Protein AF-F5VER0-F1 (afdb_monomer)

Nearest PDB structures (foldseek):
  5bv3-assembly2_C  TM=4.941E-01  e=6.975E+00  Saccharomyces cerevisiae S288C

Structure (mmCIF, N/CA/C/O backbone):
data_AF-F5VER0-F1
#
_entry.id   AF-F5VER0-F1
#
loop_
_atom_site.group_PDB
_atom_site.id
_atom_site.type_symbol
_atom_site.label_atom_id
_atom_site.label_alt_id
_atom_site.label_comp_id
_atom_site.label_asym_id
_atom_site.label_entity_id
_atom_site.label_seq_id
_atom_site.pdbx_PDB_ins_code
_atom_site.Cartn_x
_atom_site.Cartn_y
_atom_site.Cartn_z
_atom_site.occupancy
_atom_site.B_iso_or_equiv
_atom_site.auth_seq_id
_atom_site.auth_comp_id
_atom_site.auth_asym_id
_atom_site.auth_atom_id
_atom_site.pdbx_PDB_model_num
ATOM 1 N N . MET A 1 1 ? 9.918 -14.957 -16.756 1.00 54.88 1 MET A N 1
ATOM 2 C CA . MET A 1 1 ? 9.509 -13.634 -16.242 1.00 54.88 1 MET A CA 1
ATOM 3 C C . MET A 1 1 ? 9.068 -13.844 -14.806 1.00 54.88 1 MET A C 1
ATOM 5 O O . MET A 1 1 ? 8.319 -14.784 -14.578 1.00 54.88 1 MET A O 1
ATOM 9 N N . GLN A 1 2 ? 9.600 -13.090 -13.841 1.00 62.19 2 GLN A N 1
ATOM 10 C CA . GLN A 1 2 ? 9.052 -13.121 -12.480 1.00 62.19 2 GLN A CA 1
ATOM 11 C C . GLN A 1 2 ? 7.643 -12.521 -12.524 1.00 62.19 2 GLN A C 1
ATOM 13 O O . GLN A 1 2 ? 7.445 -11.493 -13.169 1.00 62.19 2 GLN A O 1
ATOM 18 N N . ASN A 1 3 ? 6.674 -13.171 -11.879 1.00 79.62 3 ASN A 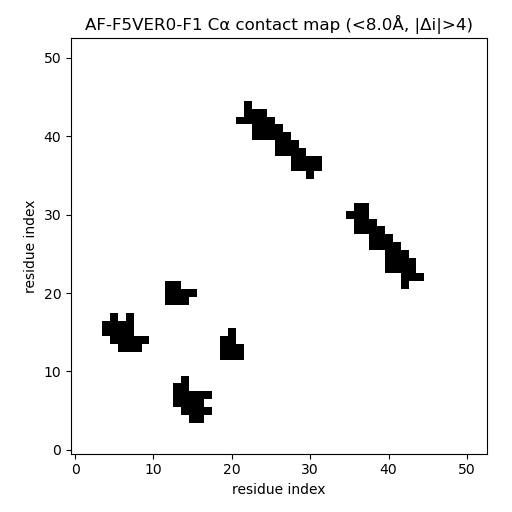N 1
ATOM 19 C CA . ASN A 1 3 ? 5.359 -12.575 -11.666 1.00 79.62 3 ASN A CA 1
ATOM 20 C C . ASN A 1 3 ? 5.526 -11.487 -10.604 1.00 79.62 3 ASN A C 1
ATOM 22 O O . ASN A 1 3 ? 5.730 -11.798 -9.433 1.00 79.62 3 ASN A O 1
ATOM 26 N N . LEU A 1 4 ? 5.525 -10.228 -11.038 1.00 86.31 4 LEU A N 1
ATOM 27 C CA . LEU A 1 4 ? 5.558 -9.072 -10.150 1.00 86.31 4 LEU A CA 1
ATOM 28 C C . LEU A 1 4 ? 4.127 -8.684 -9.786 1.00 86.31 4 LEU A C 1
ATOM 30 O O . LEU A 1 4 ? 3.248 -8.683 -10.649 1.00 86.31 4 LEU A O 1
ATOM 34 N N . ASN A 1 5 ? 3.914 -8.327 -8.523 1.00 89.50 5 ASN A N 1
ATOM 35 C CA . ASN A 1 5 ? 2.633 -7.787 -8.087 1.00 89.50 5 ASN A CA 1
ATOM 36 C C . ASN A 1 5 ? 2.441 -6.372 -8.646 1.00 89.50 5 ASN A C 1
ATOM 38 O O . ASN A 1 5 ? 3.399 -5.610 -8.803 1.00 89.50 5 ASN A O 1
ATOM 42 N N . THR A 1 6 ? 1.192 -5.995 -8.900 1.00 90.94 6 THR A N 1
ATOM 43 C CA . THR A 1 6 ? 0.832 -4.648 -9.345 1.00 90.94 6 THR A CA 1
ATOM 44 C C . THR A 1 6 ? 0.341 -3.821 -8.164 1.00 90.94 6 THR A C 1
ATOM 46 O O . THR A 1 6 ? -0.683 -4.134 -7.557 1.00 90.94 6 THR A O 1
ATOM 49 N N . ILE A 1 7 ? 1.039 -2.722 -7.875 1.00 92.19 7 ILE A N 1
ATOM 50 C CA . ILE A 1 7 ? 0.542 -1.668 -6.986 1.00 92.19 7 ILE A CA 1
ATOM 51 C C . ILE A 1 7 ? -0.165 -0.614 -7.838 1.00 92.19 7 ILE A C 1
ATOM 53 O O . ILE A 1 7 ? 0.400 -0.112 -8.809 1.00 92.19 7 ILE A O 1
ATOM 57 N N . SER A 1 8 ? -1.390 -0.246 -7.466 1.00 93.06 8 SER A N 1
ATOM 58 C CA . SER A 1 8 ? -2.124 0.844 -8.114 1.00 93.06 8 SER A CA 1
ATOM 59 C C . SER A 1 8 ? -2.701 1.834 -7.105 1.00 93.06 8 SER A C 1
ATOM 61 O O . SER A 1 8 ? -3.046 1.482 -5.975 1.00 93.06 8 SER A O 1
ATOM 63 N N . PHE A 1 9 ? -2.800 3.092 -7.537 1.00 91.31 9 PHE A N 1
ATOM 64 C CA . PHE A 1 9 ? -3.323 4.210 -6.757 1.00 91.31 9 PHE A CA 1
ATOM 65 C C . PHE A 1 9 ? -4.584 4.729 -7.442 1.00 91.31 9 PHE A C 1
ATOM 67 O O . PHE A 1 9 ? -4.517 5.250 -8.555 1.00 91.31 9 PHE A O 1
ATOM 74 N N . LYS A 1 10 ? -5.743 4.576 -6.801 1.00 94.06 10 LYS A N 1
ATOM 75 C CA . LYS A 1 10 ? -7.038 4.980 -7.367 1.00 94.06 10 LYS A CA 1
ATOM 76 C C . LYS A 1 10 ? -7.951 5.496 -6.266 1.00 94.06 10 LYS A C 1
ATOM 78 O O . LYS A 1 10 ? -7.977 4.926 -5.186 1.00 94.06 10 LYS A O 1
ATOM 83 N N . ASP A 1 11 ? -8.688 6.576 -6.523 1.00 92.00 11 ASP A N 1
ATOM 84 C CA . ASP A 1 11 ? -9.666 7.142 -5.578 1.00 92.00 11 ASP A CA 1
ATOM 85 C C . ASP A 1 11 ? -9.079 7.414 -4.175 1.00 92.00 11 ASP A C 1
ATOM 87 O O . ASP A 1 11 ? -9.736 7.208 -3.157 1.00 92.00 11 ASP A O 1
ATOM 91 N N . LYS A 1 12 ? -7.813 7.868 -4.125 1.00 88.00 12 LYS A N 1
ATOM 92 C CA . LYS A 1 12 ? -7.016 8.074 -2.893 1.00 88.00 12 LYS A CA 1
ATOM 93 C C . LYS A 1 12 ? -6.803 6.803 -2.048 1.00 88.00 12 LYS A C 1
ATOM 95 O O . LYS A 1 12 ? -6.493 6.898 -0.864 1.00 88.00 12 LYS A O 1
ATOM 100 N N . LYS A 1 13 ? -6.948 5.627 -2.655 1.00 93.25 13 LYS A N 1
ATOM 101 C CA . LYS A 1 13 ? -6.712 4.305 -2.068 1.00 93.25 13 LYS A CA 1
ATOM 102 C C . LYS A 1 13 ? -5.561 3.595 -2.774 1.00 93.25 13 LYS A C 1
ATOM 104 O O . LYS A 1 13 ? -5.207 3.935 -3.905 1.00 93.25 13 LYS A O 1
ATOM 109 N N . ILE A 1 14 ? -5.003 2.598 -2.095 1.00 93.94 14 ILE A N 1
ATOM 110 C CA . ILE A 1 14 ? -3.887 1.778 -2.571 1.00 93.94 14 ILE A CA 1
ATOM 111 C C . ILE A 1 14 ? -4.386 0.347 -2.753 1.00 93.94 14 ILE A C 1
ATOM 113 O O . ILE A 1 14 ? -5.083 -0.176 -1.882 1.00 93.94 14 ILE A O 1
ATOM 117 N N . PHE A 1 15 ? -4.024 -0.281 -3.870 1.00 95.31 15 PHE A N 1
ATOM 118 C CA . PHE A 1 15 ? -4.400 -1.655 -4.187 1.00 95.31 15 PHE A CA 1
ATOM 119 C C . PHE A 1 15 ? -3.170 -2.484 -4.553 1.00 95.31 15 PHE A C 1
ATOM 121 O O . PHE A 1 15 ? -2.344 -2.024 -5.341 1.00 95.31 15 PHE A O 1
ATOM 128 N N . LEU A 1 16 ? -3.094 -3.706 -4.028 1.00 93.81 16 LEU A N 1
ATOM 129 C CA . LEU A 1 16 ? -2.151 -4.751 -4.427 1.00 93.81 16 LEU A CA 1
ATOM 130 C C . LEU A 1 16 ? -2.936 -5.833 -5.161 1.00 93.81 16 LEU A C 1
ATOM 132 O O . LEU A 1 16 ? -3.845 -6.425 -4.582 1.00 93.81 16 LEU A O 1
ATOM 136 N N . ASP A 1 17 ? -2.637 -6.033 -6.443 1.00 93.44 17 ASP A N 1
ATOM 137 C CA . ASP A 1 17 ? -3.319 -7.007 -7.308 1.00 93.44 17 ASP A CA 1
ATOM 138 C C . ASP A 1 17 ? -4.854 -6.898 -7.224 1.00 93.44 17 ASP A C 1
ATOM 140 O O . ASP A 1 17 ? -5.578 -7.871 -7.023 1.00 93.44 17 ASP A O 1
ATOM 144 N N . ASN A 1 18 ? -5.355 -5.662 -7.348 1.00 94.38 18 ASN A N 1
ATOM 145 C CA . ASN A 1 18 ? -6.769 -5.269 -7.230 1.00 94.38 18 ASN A CA 1
ATOM 146 C C . ASN A 1 18 ? -7.403 -5.411 -5.833 1.00 94.38 18 ASN A C 1
ATOM 148 O O . ASN A 1 18 ? -8.581 -5.093 -5.668 1.00 94.38 18 ASN A O 1
ATOM 152 N N . THR A 1 19 ? -6.645 -5.811 -4.813 1.00 95.12 19 THR A N 1
ATOM 153 C CA . THR A 1 19 ? -7.115 -5.858 -3.423 1.00 95.12 19 THR A CA 1
ATOM 154 C C . THR A 1 19 ? -6.750 -4.569 -2.692 1.00 95.12 19 THR A C 1
ATOM 156 O O . THR A 1 19 ? -5.582 -4.193 -2.643 1.00 95.12 19 THR A O 1
ATOM 159 N N . GLU A 1 20 ? -7.741 -3.878 -2.119 1.00 95.25 20 GLU A N 1
ATOM 160 C CA . GLU A 1 20 ? -7.518 -2.638 -1.358 1.00 95.25 20 GLU A CA 1
ATOM 161 C C . GLU A 1 20 ? -6.694 -2.914 -0.090 1.00 95.25 20 GLU A C 1
ATOM 163 O O . GLU A 1 20 ? -7.105 -3.701 0.765 1.00 95.25 20 GLU A O 1
ATOM 168 N N . ILE A 1 21 ? -5.571 -2.209 0.070 1.00 94.19 21 ILE A N 1
ATOM 169 C CA . ILE A 1 21 ? -4.778 -2.211 1.302 1.00 94.19 21 ILE A CA 1
ATOM 170 C C . ILE A 1 21 ? -5.237 -1.042 2.175 1.00 94.19 21 ILE A C 1
ATOM 172 O O . ILE A 1 21 ? -5.078 0.128 1.823 1.00 94.19 21 ILE A O 1
ATOM 176 N N . LYS A 1 22 ? -5.798 -1.356 3.345 1.00 93.81 22 LYS A N 1
ATOM 177 C CA . LYS A 1 22 ? -6.280 -0.365 4.318 1.00 93.81 22 LYS A CA 1
ATOM 178 C C . LYS A 1 22 ? -5.212 -0.031 5.354 1.00 93.81 22 LYS A C 1
ATOM 180 O O . LYS A 1 22 ? -4.340 -0.842 5.636 1.00 93.81 22 LYS A O 1
ATOM 185 N N . GLY A 1 23 ? -5.325 1.149 5.965 1.00 93.88 23 GLY A N 1
ATOM 186 C CA . GLY A 1 23 ? -4.476 1.545 7.095 1.00 93.88 23 GLY A CA 1
ATOM 187 C C . GLY A 1 23 ? -3.035 1.898 6.725 1.00 93.88 23 GLY A C 1
ATOM 188 O O . GLY A 1 23 ? -2.195 1.976 7.618 1.00 93.88 23 GLY A O 1
ATOM 189 N N . VAL A 1 24 ? -2.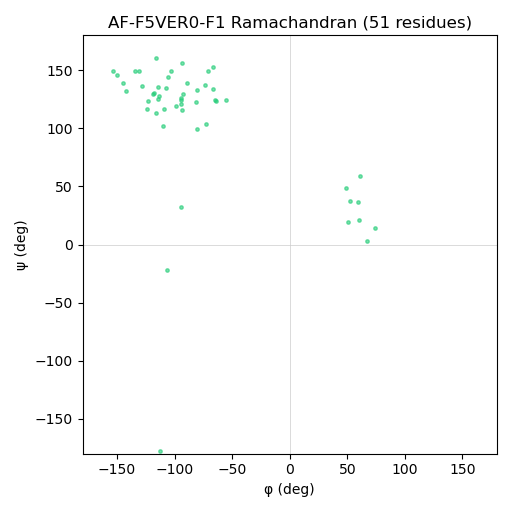735 2.112 5.439 1.00 93.75 24 VAL A N 1
ATOM 190 C CA . VAL A 1 24 ? -1.416 2.589 5.002 1.00 93.75 24 VAL A CA 1
ATOM 191 C C . VAL A 1 24 ? -1.186 3.994 5.555 1.00 93.75 24 VAL A C 1
ATOM 193 O O . VAL A 1 24 ? -1.990 4.896 5.323 1.00 93.75 24 VAL A O 1
ATOM 196 N N . THR A 1 25 ? -0.096 4.171 6.294 1.00 94.88 25 THR A N 1
ATOM 197 C CA . THR A 1 25 ? 0.300 5.462 6.874 1.00 94.88 25 THR A CA 1
ATOM 198 C C . THR A 1 25 ? 1.481 6.092 6.155 1.00 94.88 25 THR A C 1
ATOM 200 O O . THR A 1 25 ? 1.680 7.295 6.271 1.00 94.88 25 THR A O 1
ATOM 203 N N . ASP A 1 26 ? 2.278 5.285 5.457 1.00 95.19 26 ASP A N 1
ATOM 204 C CA . ASP A 1 26 ? 3.481 5.727 4.759 1.00 95.19 26 ASP A CA 1
ATOM 205 C C . ASP A 1 26 ? 3.775 4.797 3.578 1.00 95.19 26 ASP A C 1
ATOM 207 O O . ASP A 1 26 ? 3.461 3.601 3.630 1.00 95.19 26 ASP A O 1
ATOM 211 N N . ILE A 1 27 ? 4.381 5.346 2.529 1.00 92.50 27 ILE A N 1
ATOM 212 C CA . ILE A 1 27 ? 4.769 4.604 1.330 1.00 92.50 27 ILE A CA 1
ATOM 213 C C . ILE A 1 27 ? 6.107 5.104 0.791 1.00 92.50 27 ILE A C 1
ATOM 215 O O . ILE A 1 27 ? 6.303 6.298 0.583 1.00 92.50 27 ILE A O 1
ATOM 219 N N . GLU A 1 28 ? 6.998 4.164 0.491 1.00 95.31 28 GLU A N 1
ATOM 220 C CA . GLU A 1 28 ? 8.252 4.414 -0.210 1.00 95.31 28 GLU A CA 1
ATOM 221 C C . GLU A 1 28 ? 8.259 3.637 -1.531 1.00 95.31 28 GLU A C 1
ATOM 223 O O . GLU A 1 28 ? 7.948 2.445 -1.565 1.00 95.31 28 GLU A O 1
ATOM 228 N N . ILE A 1 29 ? 8.596 4.322 -2.628 1.00 92.50 29 ILE A N 1
ATOM 229 C CA . ILE A 1 29 ? 8.689 3.730 -3.966 1.00 92.50 29 ILE A CA 1
ATOM 230 C C . ILE A 1 29 ? 10.083 4.006 -4.517 1.00 92.50 29 ILE A C 1
ATOM 232 O O . ILE A 1 29 ? 10.439 5.158 -4.776 1.00 92.50 29 ILE A O 1
ATOM 236 N N . LYS A 1 30 ? 10.852 2.944 -4.757 1.00 94.25 30 LYS A N 1
ATOM 237 C CA . LYS A 1 30 ? 12.177 3.012 -5.371 1.00 94.25 30 LYS A CA 1
ATOM 238 C C . LYS A 1 30 ? 12.124 2.426 -6.774 1.00 94.25 30 LYS A C 1
ATOM 240 O O . LYS A 1 30 ? 12.088 1.213 -6.957 1.00 94.25 30 LYS A O 1
ATOM 245 N N . LYS A 1 31 ? 12.097 3.305 -7.775 1.00 89.75 31 LYS A N 1
ATOM 246 C CA . LYS A 1 31 ? 12.022 2.916 -9.188 1.00 89.75 31 LYS A CA 1
ATOM 247 C C . LYS A 1 31 ? 13.354 2.341 -9.684 1.00 89.75 31 LYS A C 1
ATOM 249 O O . LYS A 1 31 ? 14.408 2.923 -9.437 1.00 89.75 31 LYS A O 1
ATOM 254 N N . HIS A 1 32 ? 13.272 1.256 -10.449 1.00 87.06 32 HIS A N 1
ATOM 255 C CA . HIS A 1 32 ? 14.387 0.608 -11.144 1.00 87.06 32 HIS A CA 1
ATOM 256 C C . HIS A 1 32 ? 14.245 0.748 -12.670 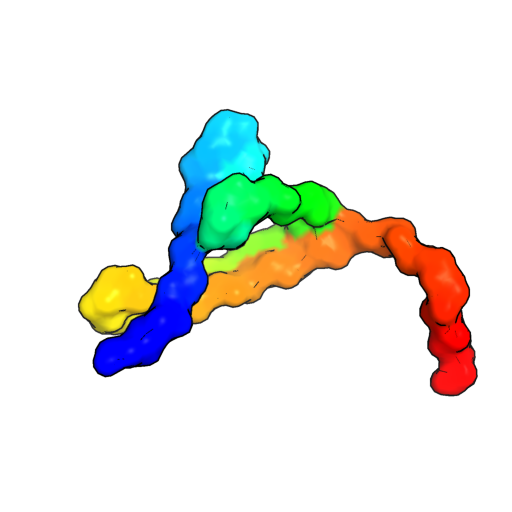1.00 87.06 32 HIS A C 1
ATOM 258 O O . HIS A 1 32 ? 13.327 1.399 -13.177 1.00 87.06 32 HIS A O 1
ATOM 264 N N . ALA A 1 33 ? 15.170 0.153 -13.429 1.00 82.06 33 ALA A N 1
ATOM 265 C CA . ALA A 1 33 ? 15.034 0.033 -14.880 1.00 82.06 33 ALA A CA 1
ATOM 266 C C . ALA A 1 33 ? 13.862 -0.903 -15.257 1.00 82.06 33 ALA A C 1
ATOM 268 O O . ALA A 1 33 ? 13.532 -1.828 -14.516 1.00 82.06 33 ALA A O 1
ATOM 269 N N . ASN A 1 34 ? 13.267 -0.692 -16.436 1.00 75.00 34 ASN A N 1
ATOM 270 C CA . ASN A 1 34 ? 12.210 -1.535 -17.023 1.00 75.00 34 ASN A CA 1
ATOM 271 C C . ASN A 1 34 ? 10.911 -1.633 -16.205 1.00 75.00 34 ASN A C 1
ATOM 273 O O . ASN A 1 34 ? 10.515 -2.729 -15.829 1.00 75.00 34 ASN A O 1
ATOM 277 N N . ASP A 1 35 ? 10.250 -0.501 -15.942 1.00 79.94 35 ASP A N 1
ATOM 278 C CA . ASP A 1 35 ? 8.918 -0.409 -15.305 1.00 79.94 35 ASP A CA 1
ATOM 279 C C . ASP A 1 35 ? 8.740 -1.204 -13.995 1.00 79.94 35 ASP A C 1
ATOM 281 O O . ASP A 1 35 ? 7.623 -1.447 -13.543 1.00 79.94 35 ASP A O 1
ATOM 285 N N . THR A 1 36 ? 9.850 -1.554 -13.343 1.00 87.06 36 THR A N 1
ATOM 286 C CA . THR A 1 36 ? 9.880 -2.220 -12.041 1.00 87.06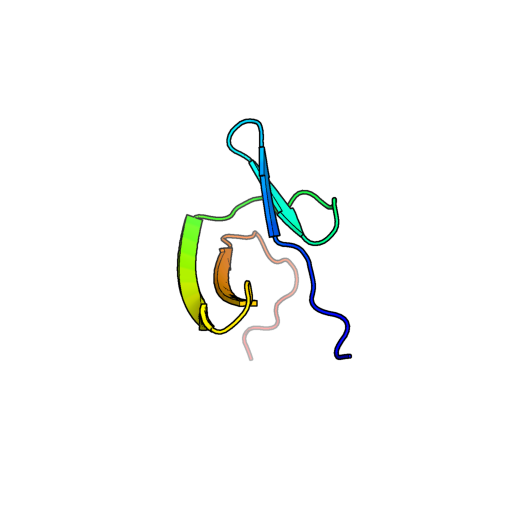 36 THR A CA 1
ATOM 287 C C . THR A 1 36 ? 10.231 -1.225 -10.941 1.00 87.06 36 THR A C 1
ATOM 289 O O . THR A 1 36 ? 10.936 -0.235 -11.161 1.00 87.06 36 THR A O 1
ATOM 292 N N . ALA A 1 37 ? 9.717 -1.464 -9.739 1.00 89.94 37 ALA A N 1
ATOM 293 C CA . ALA A 1 37 ? 10.022 -0.671 -8.559 1.00 89.94 37 ALA A CA 1
ATOM 294 C C . ALA A 1 37 ? 9.924 -1.542 -7.307 1.00 89.94 37 ALA A C 1
ATOM 296 O O . ALA A 1 37 ? 9.051 -2.408 -7.232 1.00 89.94 37 ALA A O 1
ATOM 297 N N . ASP A 1 38 ? 10.767 -1.263 -6.316 1.00 91.19 38 ASP A N 1
ATOM 298 C CA . ASP A 1 38 ? 10.537 -1.750 -4.959 1.00 91.19 38 ASP A CA 1
ATOM 299 C C . ASP A 1 38 ? 9.515 -0.834 -4.287 1.00 91.19 38 ASP A C 1
ATOM 301 O O . ASP A 1 38 ? 9.635 0.395 -4.345 1.00 91.19 38 ASP A O 1
ATOM 305 N N . VAL A 1 39 ? 8.511 -1.427 -3.646 1.00 91.81 39 VAL A N 1
ATOM 306 C CA . VAL A 1 39 ? 7.468 -0.696 -2.922 1.00 91.81 39 VAL A CA 1
ATOM 307 C C . VAL A 1 39 ? 7.440 -1.175 -1.478 1.00 91.81 39 VAL A C 1
ATOM 309 O O . VAL A 1 39 ? 7.247 -2.361 -1.220 1.00 91.81 39 VAL A O 1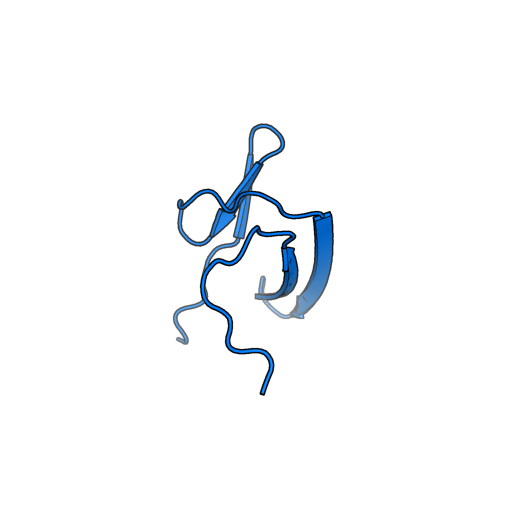
ATOM 312 N N . ILE A 1 40 ? 7.605 -0.246 -0.535 1.00 94.38 40 ILE A N 1
ATOM 313 C CA . ILE A 1 40 ? 7.502 -0.499 0.905 1.00 94.38 40 ILE A CA 1
ATOM 314 C C . ILE A 1 40 ? 6.291 0.266 1.438 1.00 94.38 40 ILE A C 1
ATOM 316 O O . ILE A 1 40 ? 6.188 1.480 1.272 1.00 94.38 40 ILE A O 1
ATOM 320 N N . LEU A 1 41 ? 5.374 -0.444 2.095 1.00 93.50 41 LEU A N 1
ATOM 321 C CA . LEU A 1 41 ? 4.183 0.126 2.727 1.00 93.50 41 LEU A CA 1
ATOM 322 C C . LEU A 1 41 ? 4.292 -0.027 4.244 1.00 93.50 41 LEU A C 1
ATOM 324 O O . LEU A 1 41 ? 4.462 -1.143 4.734 1.00 93.50 41 LEU A O 1
ATOM 328 N N . LYS A 1 42 ? 4.127 1.065 4.998 1.00 95.50 42 LYS A N 1
ATOM 329 C CA . LYS A 1 42 ? 3.877 0.971 6.445 1.00 95.50 42 LYS A CA 1
ATOM 330 C C . LYS A 1 42 ? 2.382 0.999 6.688 1.00 95.50 42 LYS A C 1
ATOM 332 O O . LYS A 1 42 ? 1.690 1.921 6.250 1.00 95.50 42 LYS A O 1
ATOM 337 N N . ILE A 1 43 ? 1.897 -0.004 7.406 1.00 94.25 43 ILE A N 1
ATOM 338 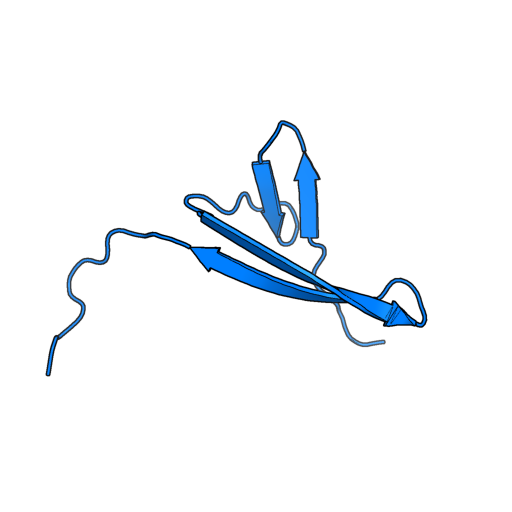C CA . ILE A 1 43 ? 0.480 -0.183 7.701 1.00 94.25 43 ILE A CA 1
ATOM 339 C C . ILE A 1 43 ? 0.300 -0.125 9.212 1.00 94.25 43 ILE A C 1
ATOM 341 O O . ILE A 1 43 ? 0.986 -0.823 9.955 1.00 94.25 43 ILE A O 1
ATOM 345 N N . LYS A 1 44 ? -0.641 0.699 9.670 1.00 93.19 44 LYS A N 1
ATOM 346 C CA . LYS A 1 44 ? -1.091 0.693 11.058 1.00 93.19 44 LYS A CA 1
ATOM 347 C C . LYS A 1 44 ? -2.324 -0.193 11.168 1.00 93.19 44 LYS A C 1
ATOM 349 O O . LYS A 1 44 ? -3.343 0.059 10.525 1.00 93.19 44 LYS A O 1
ATOM 354 N N . SER A 1 45 ? -2.242 -1.219 12.002 1.00 90.56 45 SER A N 1
ATOM 355 C CA . SER A 1 45 ? -3.324 -2.181 12.201 1.00 90.56 45 SER A CA 1
ATOM 356 C C . SER A 1 45 ? -3.541 -2.451 13.683 1.00 90.56 45 SER A C 1
ATOM 358 O O . SER A 1 45 ? -2.612 -2.372 14.482 1.00 90.56 45 SER A O 1
ATOM 360 N N . SER A 1 46 ? -4.787 -2.752 14.049 1.00 89.44 46 SER A N 1
ATOM 361 C CA . SER A 1 46 ? -5.081 -3.369 15.340 1.00 89.44 46 SER A CA 1
ATOM 362 C C . SER A 1 46 ? -4.821 -4.861 15.197 1.00 89.44 46 SER A C 1
ATOM 364 O O . SER A 1 46 ? -5.396 -5.497 14.315 1.00 89.44 46 SER A O 1
ATOM 366 N N . ILE A 1 47 ? -3.942 -5.393 16.038 1.00 86.38 47 ILE A N 1
ATOM 367 C CA . ILE A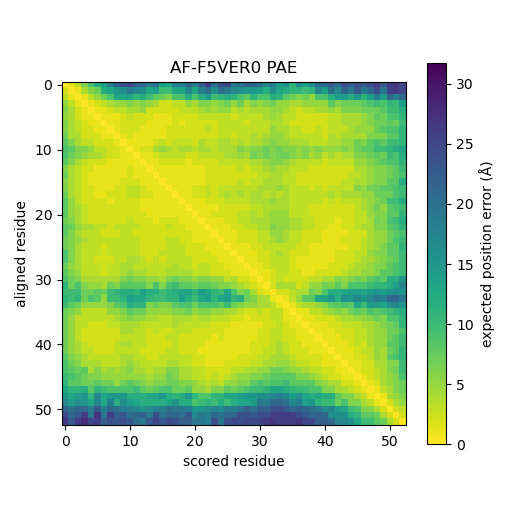 1 47 ? -3.662 -6.823 16.113 1.00 86.38 47 ILE A CA 1
ATOM 368 C C . ILE A 1 47 ? -4.282 -7.330 17.412 1.00 86.38 47 ILE A C 1
ATOM 370 O O . ILE A 1 47 ? -4.185 -6.666 18.445 1.00 86.38 47 ILE A O 1
ATOM 374 N N . LYS A 1 48 ? -4.975 -8.464 17.339 1.00 85.00 48 LYS A N 1
ATOM 375 C CA . LYS A 1 48 ? -5.435 -9.213 18.509 1.00 85.00 48 LYS A CA 1
ATOM 376 C C . LYS A 1 48 ? -4.548 -10.441 18.641 1.00 85.00 48 LYS A C 1
ATOM 378 O O . LYS A 1 48 ? -4.153 -10.986 17.613 1.00 85.00 48 LYS A O 1
ATOM 383 N N . ASP A 1 49 ? -4.255 -10.831 19.875 1.00 78.69 49 ASP A N 1
ATOM 384 C CA . A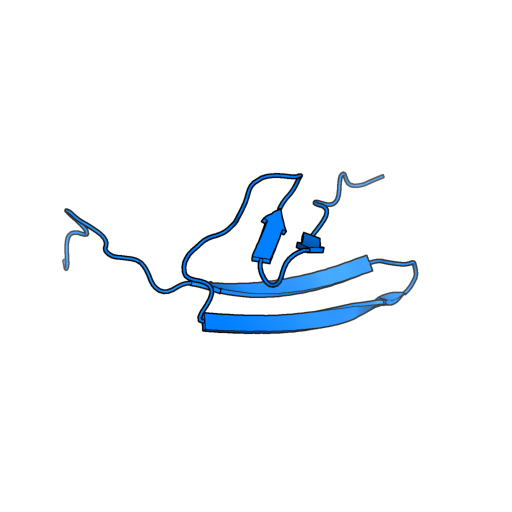SP A 1 49 ? -3.520 -12.061 20.183 1.00 78.69 49 ASP A CA 1
ATOM 385 C C . ASP A 1 49 ? -2.109 -12.107 19.559 1.00 78.69 49 ASP A C 1
ATOM 387 O O . ASP A 1 49 ? -1.643 -13.151 19.108 1.00 78.69 49 ASP A O 1
ATOM 391 N N . LEU A 1 50 ? -1.428 -10.954 19.504 1.00 76.06 50 LEU A N 1
ATOM 392 C CA . LEU A 1 50 ? 0.019 -10.928 19.299 1.00 76.06 50 LEU A CA 1
ATOM 393 C C . LEU A 1 50 ? 0.647 -11.214 20.669 1.00 76.06 50 LEU A C 1
ATOM 395 O O . LEU A 1 50 ? 0.646 -10.322 21.517 1.00 76.06 50 LEU A O 1
ATOM 399 N N . ASP A 1 51 ? 1.071 -12.457 20.910 1.00 69.06 51 ASP A N 1
ATOM 400 C CA . ASP A 1 51 ? 1.833 -12.803 22.117 1.00 69.06 51 ASP A CA 1
ATOM 401 C C . ASP A 1 51 ? 3.071 -11.895 22.194 1.00 69.06 51 ASP A C 1
ATOM 403 O O . ASP A 1 51 ? 3.836 -11.794 21.233 1.00 69.06 51 ASP A O 1
ATOM 407 N N . ASP A 1 52 ? 3.211 -11.196 23.319 1.00 62.12 52 ASP A N 1
ATOM 408 C CA . ASP A 1 52 ? 4.264 -10.207 23.606 1.00 62.12 52 ASP A CA 1
ATOM 409 C C . ASP A 1 52 ? 5.451 -10.851 24.353 1.00 62.12 52 ASP A C 1
ATOM 411 O O . ASP A 1 52 ? 6.045 -10.221 25.226 1.00 62.12 52 ASP A O 1
ATOM 415 N N . ASP A 1 53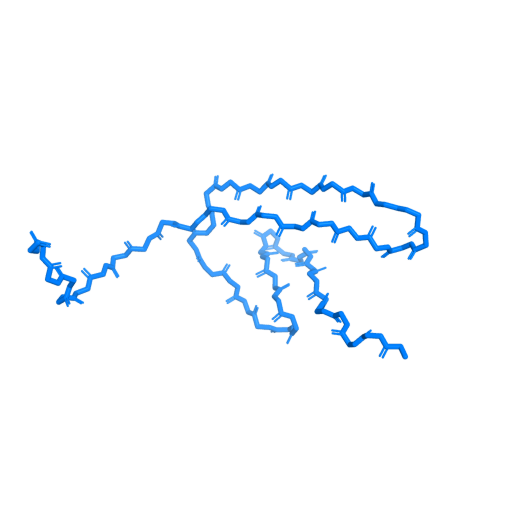 ? 5.735 -12.130 24.075 1.00 57.78 53 ASP A N 1
ATOM 416 C CA . ASP A 1 53 ? 6.784 -12.914 24.756 1.00 57.78 53 ASP A CA 1
ATOM 417 C C . ASP A 1 53 ? 8.193 -12.621 24.199 1.00 57.78 53 ASP A C 1
ATOM 419 O O . ASP A 1 53 ? 8.384 -12.681 22.957 1.00 57.78 53 ASP A O 1
#

Solvent-accessible surface area (backbone atoms only — not comparable to full-atom values): 3714 Å² total; per-residue (Å²): 132,83,90,73,82,50,77,47,81,54,97,95,41,42,23,54,72,85,41,76,58,75,50,64,78,46,77,48,78,50,78,54,79,85,95,39,60,54,74,49,75,44,64,62,76,91,79,78,90,72,81,88,124

Mean predicted aligned error: 5.79 Å

Organism: NCBI:txid1029822

Foldseek 3Di:
DDPDWDWDADPNFIDTNNHTDPQFPDKDWADDPDRDIDIDTDGDDDDDPPPPD

Radius of gyration: 14.04 Å; Cα contacts (8 Å, |Δi|>4): 61; chains: 1; bounding box: 25×22×42 Å

pLDDT: mean 87.71, std 10.03, range [54.88, 95.5]

Sequence (53 aa):
MQNLNTISFKDKKIFLDNTEIKGVTDIEIKKHANDTADVILKIKSSIKDLDDD

Secondary structure (DSSP, 8-state):
---PPPEEEETTEEEETTEEE--EEEEEEEE-STT-EEEEEEE----SS----